Protein AF-A0A973WZH8-F1 (afdb_monomer_lite)

Radius of gyration: 30.1 Å; chains: 1; bounding box: 53×71×80 Å

Secondary structure (DSSP, 8-state):
-----GGGG-------------TT---TTS----PPPP--------TTS---------S-SB-TTT-PBPPPTT-----------------GGG------

Organism: NCBI:txid2748629

Sequence (100 aa):
MITVCAEQIAFDLEPTAGSQLPANDDKPDAPRPKRRKARRNIGALPAHLPRIERVIEPASTRCPCCTGQMHRIGEESSEALDRVAACAPHDPSKIRLPLL

Foldseek 3Di:
DDDDDPVVPDDDDDPPPDPPPPPPPPDPPDPDPPDDPPPPCPPDDDPPDDDDDDDDDDPDQADPVPRDGHDDPPDDDDDDDDDDDPDPDDPVVPPPDPDD

pLDDT: mean 73.25, std 12.14, range [39.09, 91.81]

Structure (mmCIF, N/CA/C/O backbone):
data_AF-A0A973WZH8-F1
#
_entry.id   AF-A0A973WZH8-F1
#
loop_
_atom_site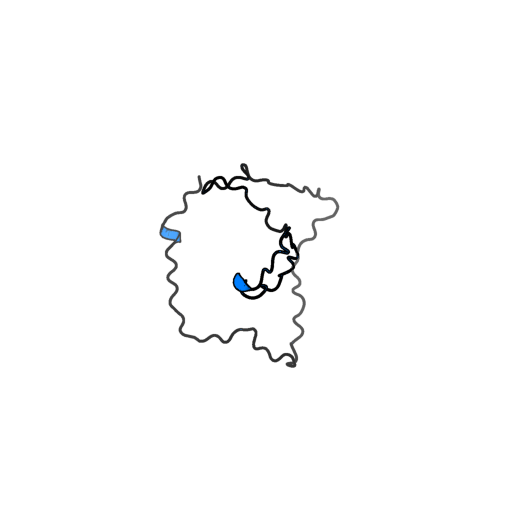.group_PDB
_atom_site.id
_atom_site.type_symbol
_atom_site.label_atom_id
_atom_site.label_alt_id
_atom_site.label_comp_id
_atom_site.label_asym_id
_atom_site.label_entity_id
_atom_site.label_seq_id
_atom_site.pdbx_PDB_ins_code
_atom_site.Cartn_x
_atom_site.Cartn_y
_atom_site.Cartn_z
_atom_site.occupancy
_atom_site.B_iso_or_equiv
_atom_site.auth_seq_id
_atom_site.auth_comp_id
_atom_site.auth_asym_id
_atom_site.auth_atom_id
_atom_site.pdbx_PDB_model_num
ATOM 1 N N . MET A 1 1 ? -17.773 -16.258 -3.724 1.00 39.09 1 MET A N 1
ATOM 2 C CA . MET A 1 1 ? -17.305 -16.772 -2.423 1.00 39.09 1 MET A CA 1
ATOM 3 C C . MET A 1 1 ? -16.226 -17.794 -2.713 1.00 39.09 1 MET A C 1
ATOM 5 O O . MET A 1 1 ? -16.519 -18.758 -3.404 1.00 39.09 1 MET A O 1
ATOM 9 N N . ILE A 1 2 ? -14.981 -17.524 -2.324 1.00 49.44 2 ILE A N 1
ATOM 10 C CA . ILE A 1 2 ? -13.878 -18.473 -2.517 1.00 49.44 2 ILE A CA 1
ATOM 11 C C . ILE A 1 2 ? -13.838 -19.335 -1.260 1.00 49.44 2 ILE A C 1
ATOM 13 O O . ILE A 1 2 ? -13.504 -18.842 -0.186 1.00 49.44 2 ILE A O 1
ATOM 17 N N . THR A 1 3 ? -14.246 -20.592 -1.387 1.00 62.66 3 THR A N 1
ATOM 18 C CA . THR A 1 3 ? -14.169 -21.571 -0.304 1.00 62.66 3 THR A CA 1
ATOM 19 C C . THR A 1 3 ? -12.756 -22.142 -0.300 1.00 62.66 3 THR A C 1
ATOM 21 O O . THR A 1 3 ? -12.392 -22.915 -1.183 1.00 62.66 3 THR A O 1
ATOM 24 N N . VAL A 1 4 ? -11.938 -21.711 0.658 1.00 63.56 4 VAL A N 1
ATOM 25 C CA . VAL A 1 4 ? -10.613 -22.296 0.902 1.00 63.56 4 VAL A CA 1
ATOM 26 C C . VAL A 1 4 ? -10.842 -23.664 1.547 1.00 63.56 4 VAL A C 1
ATOM 28 O O . VAL A 1 4 ? -11.548 -23.767 2.550 1.00 63.56 4 VAL A O 1
ATOM 31 N N . CYS A 1 5 ? -10.323 -24.724 0.928 1.00 56.53 5 CYS A N 1
ATOM 32 C CA . CYS A 1 5 ? -10.499 -26.093 1.407 1.00 56.53 5 CYS A CA 1
ATOM 33 C C . CYS A 1 5 ? -9.647 -26.288 2.671 1.00 56.53 5 CYS A C 1
ATOM 35 O O . CYS A 1 5 ? -8.470 -25.932 2.677 1.00 56.53 5 CYS A O 1
ATOM 37 N N . ALA A 1 6 ? -10.233 -26.845 3.736 1.00 61.94 6 ALA A N 1
ATOM 38 C CA . ALA A 1 6 ? -9.605 -26.985 5.060 1.00 61.94 6 ALA A CA 1
ATOM 39 C C . ALA A 1 6 ? -8.264 -27.748 5.043 1.00 61.94 6 ALA A C 1
ATOM 41 O O . ALA A 1 6 ? -7.430 -27.583 5.929 1.00 61.94 6 ALA A O 1
ATOM 42 N N . GLU A 1 7 ? -8.032 -28.539 4.002 1.00 63.22 7 GLU A N 1
ATOM 43 C CA . GLU A 1 7 ? -6.822 -29.335 3.803 1.00 63.22 7 GLU A CA 1
ATOM 44 C C . GLU A 1 7 ? -5.592 -28.488 3.428 1.00 63.22 7 GLU A C 1
ATOM 46 O O . GLU A 1 7 ? -4.466 -28.952 3.566 1.00 63.22 7 GLU A O 1
ATOM 51 N N . GLN A 1 8 ? -5.765 -27.222 3.028 1.00 58.97 8 GLN A N 1
ATOM 52 C CA . GLN A 1 8 ? -4.649 -26.311 2.722 1.00 58.97 8 GLN A CA 1
ATOM 53 C C . GLN A 1 8 ? -3.919 -25.787 3.974 1.00 58.97 8 GLN A C 1
ATOM 55 O O . GLN A 1 8 ? -2.926 -25.074 3.842 1.00 58.97 8 GLN A O 1
ATOM 60 N N . ILE A 1 9 ? -4.401 -26.111 5.179 1.00 61.09 9 ILE A N 1
ATOM 61 C CA . ILE A 1 9 ? -3.905 -25.549 6.448 1.00 61.09 9 ILE A CA 1
ATOM 62 C C . ILE A 1 9 ? -2.841 -26.454 7.105 1.00 61.09 9 ILE A C 1
ATOM 64 O O . ILE A 1 9 ? -2.085 -25.997 7.958 1.00 61.09 9 ILE A O 1
ATOM 68 N N . ALA A 1 10 ? -2.721 -27.720 6.695 1.00 61.44 10 ALA A N 1
ATOM 69 C CA . ALA A 1 10 ? -1.773 -28.663 7.288 1.00 61.44 10 ALA A CA 1
ATOM 70 C C . ALA A 1 10 ? -0.437 -28.683 6.520 1.00 61.44 10 ALA A C 1
ATOM 72 O O . ALA A 1 10 ? -0.166 -29.598 5.746 1.00 61.44 10 ALA A O 1
ATOM 73 N N . PHE A 1 11 ? 0.399 -27.659 6.713 1.00 51.12 11 PHE A N 1
ATOM 74 C CA . PHE A 1 11 ? 1.807 -27.701 6.303 1.00 51.12 11 PHE A CA 1
ATOM 75 C C . PHE A 1 11 ? 2.651 -28.057 7.534 1.00 51.12 11 PHE A C 1
ATOM 77 O O . PHE A 1 11 ? 2.936 -27.194 8.363 1.00 51.12 11 PHE A O 1
ATOM 84 N N . ASP A 1 12 ? 2.989 -29.339 7.686 1.00 64.62 12 ASP A N 1
ATOM 85 C CA . ASP A 1 12 ? 3.832 -29.830 8.781 1.00 64.62 12 ASP A CA 1
ATOM 86 C C . ASP A 1 12 ? 5.281 -29.372 8.545 1.00 64.62 12 ASP A C 1
ATOM 88 O O . ASP A 1 12 ? 5.992 -29.871 7.668 1.00 64.62 12 ASP A O 1
ATOM 92 N N . LEU A 1 13 ? 5.694 -28.330 9.267 1.00 63.44 13 LEU A N 1
ATOM 93 C CA . LEU A 1 13 ? 7.065 -27.832 9.271 1.00 63.44 13 LEU A CA 1
ATOM 94 C C . LEU A 1 13 ? 7.836 -28.587 10.355 1.00 63.44 13 LEU A C 1
ATOM 96 O O . LEU A 1 13 ? 7.890 -28.148 11.503 1.00 63.44 13 LEU A O 1
ATOM 100 N N . GLU A 1 14 ? 8.458 -29.706 9.986 1.00 68.69 14 GLU A N 1
ATOM 101 C CA . GLU A 1 14 ? 9.501 -30.333 10.803 1.00 68.69 14 GLU A CA 1
ATOM 102 C C . GLU A 1 14 ? 10.557 -29.265 11.162 1.00 68.69 14 GLU A C 1
ATOM 104 O O . GLU A 1 14 ? 11.114 -28.624 10.255 1.00 68.69 14 GLU A O 1
ATOM 109 N N . PRO A 1 15 ? 10.862 -29.025 12.452 1.00 59.53 15 PRO A N 1
ATOM 110 C CA . PRO A 1 15 ? 11.895 -28.078 12.826 1.00 59.53 15 PRO A CA 1
ATOM 111 C C . PRO A 1 15 ? 13.238 -28.664 12.399 1.00 59.53 15 PRO A C 1
ATOM 113 O O . PRO A 1 15 ? 13.817 -29.516 13.070 1.00 59.53 15 PRO A O 1
ATOM 116 N N . THR A 1 16 ? 13.756 -28.197 11.264 1.00 56.59 16 THR A N 1
ATOM 117 C CA . THR A 1 16 ? 15.151 -28.428 10.899 1.00 56.59 16 THR A CA 1
ATOM 118 C C . THR A 1 16 ? 16.005 -27.815 12.004 1.00 56.59 16 THR A C 1
ATOM 120 O O . THR A 1 16 ? 16.192 -26.601 12.063 1.00 56.59 16 THR A O 1
ATOM 123 N N . ALA A 1 17 ? 16.503 -28.659 12.908 1.00 59.59 17 ALA A N 1
ATOM 124 C CA . ALA A 1 17 ? 17.495 -28.312 13.913 1.00 59.59 17 ALA A CA 1
ATOM 125 C C . ALA A 1 17 ? 18.846 -28.103 13.216 1.00 59.59 17 ALA A C 1
ATOM 127 O O . ALA A 1 17 ? 19.768 -28.908 13.299 1.00 59.59 17 ALA A O 1
ATOM 128 N N . GLY A 1 18 ? 18.937 -27.010 12.471 1.00 59.34 18 GLY A N 1
ATOM 129 C CA . GLY A 1 18 ? 20.170 -26.457 11.956 1.00 59.34 18 GLY A CA 1
ATOM 130 C C . GLY A 1 18 ? 20.147 -24.983 12.296 1.00 59.34 18 GLY A C 1
ATOM 131 O O . GLY A 1 18 ? 19.321 -24.249 11.762 1.00 59.34 18 GLY A O 1
ATOM 132 N N . SER A 1 19 ? 21.033 -24.553 13.194 1.00 61.88 19 SER A N 1
ATOM 133 C CA . SER A 1 19 ? 21.346 -23.136 13.362 1.00 61.88 19 SER A CA 1
ATOM 134 C C . SER A 1 19 ? 21.907 -22.633 12.033 1.00 61.88 19 SER A C 1
ATOM 136 O O . SER A 1 19 ? 23.100 -22.746 11.753 1.00 61.88 19 SER A O 1
ATOM 138 N N . GLN A 1 20 ? 21.023 -22.178 11.148 1.00 64.69 20 GLN A N 1
ATOM 139 C CA . GLN A 1 20 ? 21.426 -21.422 9.982 1.00 64.69 20 GLN A CA 1
ATOM 140 C C . GLN A 1 20 ? 21.850 -20.062 10.519 1.00 64.69 20 GLN A C 1
ATOM 142 O O . GLN A 1 20 ? 21.020 -19.291 11.002 1.00 64.69 20 GLN A O 1
ATOM 147 N N . LEU A 1 21 ? 23.156 -19.798 10.486 1.00 63.62 21 LEU A N 1
ATOM 148 C CA . LEU A 1 21 ? 23.666 -18.459 10.745 1.00 63.62 21 LEU A CA 1
ATOM 149 C C . LEU A 1 21 ? 22.937 -17.477 9.818 1.00 63.62 21 LEU A C 1
ATOM 151 O O . LEU A 1 21 ? 22.677 -17.819 8.655 1.00 63.62 21 LEU A O 1
ATOM 155 N N . PRO A 1 22 ? 22.579 -16.280 10.308 1.00 65.88 22 PRO A N 1
ATOM 156 C CA . PRO A 1 22 ? 21.919 -15.294 9.478 1.00 65.88 22 PRO A CA 1
ATOM 157 C C . PRO A 1 22 ? 22.803 -15.023 8.262 1.00 65.88 22 PRO A C 1
ATOM 159 O O . PRO A 1 22 ? 23.984 -14.705 8.386 1.00 65.88 22 PRO A O 1
ATOM 162 N N . ALA A 1 23 ? 22.220 -15.105 7.066 1.00 66.88 23 ALA A N 1
ATOM 163 C CA . ALA A 1 23 ? 22.918 -14.884 5.795 1.00 66.88 23 ALA A CA 1
ATOM 164 C C . ALA A 1 23 ? 23.498 -13.458 5.632 1.00 66.88 23 ALA A C 1
ATOM 166 O O . ALA A 1 23 ? 23.997 -13.115 4.565 1.00 66.88 23 ALA A O 1
ATOM 167 N N . ASN A 1 24 ? 23.391 -12.624 6.668 1.00 69.12 24 ASN A N 1
ATOM 168 C CA . ASN A 1 24 ? 23.837 -11.242 6.722 1.00 69.12 24 ASN A CA 1
ATOM 169 C C . ASN A 1 24 ? 25.138 -11.048 7.527 1.00 69.12 24 ASN A C 1
ATOM 171 O O . ASN A 1 24 ? 25.630 -9.924 7.561 1.00 69.12 24 ASN A O 1
ATOM 175 N N . ASP A 1 25 ? 25.726 -12.102 8.112 1.00 67.38 25 ASP A N 1
ATOM 176 C CA . ASP A 1 25 ? 27.058 -12.069 8.757 1.00 67.38 25 ASP A CA 1
ATOM 177 C C . ASP A 1 25 ? 28.224 -12.028 7.740 1.00 67.38 25 ASP A C 1
ATOM 179 O O . ASP A 1 25 ? 29.352 -12.461 8.001 1.00 67.38 25 ASP A O 1
ATOM 183 N N . ASP A 1 26 ? 27.976 -11.487 6.547 1.00 67.81 26 ASP A N 1
ATOM 184 C CA . ASP A 1 26 ? 29.031 -11.178 5.594 1.00 67.81 26 ASP A CA 1
ATOM 185 C C . ASP A 1 26 ? 29.929 -10.084 6.188 1.00 67.81 26 ASP A C 1
ATOM 187 O O . ASP A 1 26 ? 29.492 -8.949 6.396 1.00 67.81 26 ASP A O 1
ATOM 191 N N . LYS A 1 27 ? 31.217 -10.389 6.399 1.00 73.31 27 LYS A N 1
ATOM 192 C CA . LYS A 1 27 ? 32.225 -9.369 6.733 1.00 73.31 27 LYS A CA 1
ATOM 19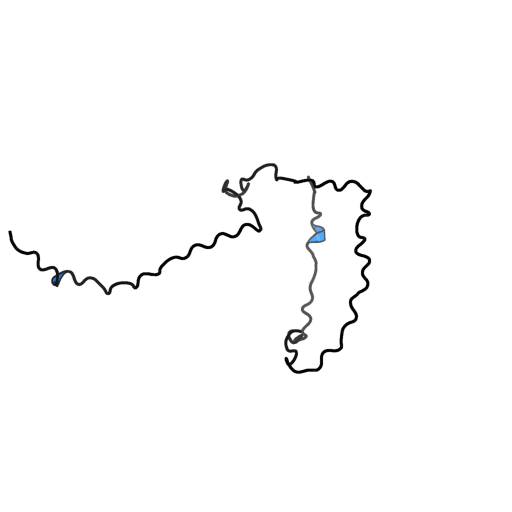3 C C . LYS A 1 27 ? 32.152 -8.237 5.692 1.00 73.31 27 LYS A C 1
ATOM 195 O O . LYS A 1 27 ? 32.229 -8.535 4.495 1.00 73.31 27 LYS A O 1
ATOM 200 N N . PRO A 1 28 ? 32.042 -6.959 6.102 1.00 65.50 28 PRO A N 1
ATOM 201 C CA . PRO A 1 28 ? 31.825 -5.845 5.175 1.00 65.50 28 PRO A CA 1
ATOM 202 C C . PRO A 1 28 ? 32.948 -5.701 4.136 1.00 65.50 28 PRO A C 1
ATOM 204 O O . PRO A 1 28 ? 32.681 -5.284 3.011 1.00 65.50 28 PRO A O 1
ATOM 207 N N . ASP A 1 29 ? 34.165 -6.139 4.478 1.00 69.00 29 ASP A N 1
ATOM 208 C CA . ASP A 1 29 ? 35.367 -6.029 3.642 1.00 69.00 29 ASP A CA 1
ATOM 209 C C . ASP A 1 29 ? 35.710 -7.287 2.825 1.00 69.00 29 ASP A C 1
ATOM 211 O O . ASP A 1 29 ? 36.748 -7.342 2.162 1.00 69.00 29 ASP A O 1
ATOM 215 N N . ALA A 1 30 ? 34.867 -8.326 2.842 1.00 74.50 30 ALA A N 1
ATOM 216 C CA . ALA A 1 30 ? 35.093 -9.480 1.979 1.00 74.50 30 ALA A CA 1
ATOM 217 C C . ALA A 1 30 ? 34.882 -9.084 0.500 1.00 74.50 30 ALA A C 1
ATOM 219 O O 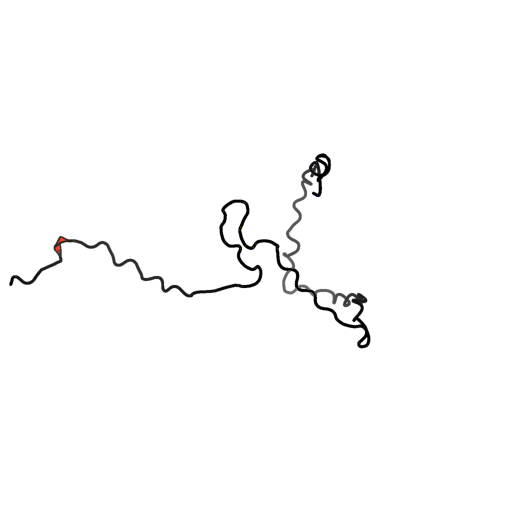. ALA A 1 30 ? 33.845 -8.494 0.172 1.00 74.50 30 ALA A O 1
ATOM 220 N N . PRO A 1 31 ? 35.803 -9.429 -0.426 1.00 73.56 31 PRO A N 1
ATOM 221 C CA . PRO A 1 31 ? 35.611 -9.173 -1.848 1.00 73.56 31 PRO A CA 1
ATOM 222 C C . PRO A 1 31 ? 34.371 -9.923 -2.344 1.00 73.56 31 PRO A C 1
ATOM 224 O O . PRO A 1 31 ? 34.395 -11.135 -2.561 1.00 73.56 31 PRO A O 1
ATOM 227 N N . ARG A 1 32 ? 33.258 -9.206 -2.521 1.00 74.19 32 ARG A N 1
ATOM 228 C CA . ARG A 1 32 ? 32.028 -9.803 -3.045 1.00 74.19 32 ARG A CA 1
ATOM 229 C C . ARG A 1 32 ? 32.225 -10.094 -4.533 1.00 74.19 32 ARG A C 1
ATOM 231 O O . ARG A 1 32 ? 32.557 -9.172 -5.289 1.00 74.19 32 ARG A O 1
ATOM 238 N N . PRO A 1 33 ? 32.001 -11.333 -5.005 1.00 77.19 33 PRO A N 1
ATOM 239 C CA . PRO A 1 33 ? 32.043 -11.606 -6.431 1.00 77.19 33 PRO A CA 1
ATOM 240 C C . PRO A 1 33 ? 30.993 -10.733 -7.124 1.00 77.19 33 PRO A C 1
ATOM 242 O O . PRO A 1 33 ? 29.831 -10.688 -6.708 1.00 77.19 33 PRO A O 1
ATOM 245 N N . LYS A 1 34 ? 31.392 -10.022 -8.187 1.00 79.44 34 LYS A N 1
ATOM 246 C CA . LYS A 1 34 ? 30.465 -9.220 -8.996 1.00 79.44 34 LYS A CA 1
ATOM 247 C C . LYS A 1 34 ? 29.405 -10.151 -9.587 1.00 79.44 34 LYS A C 1
ATOM 249 O O . LYS A 1 34 ? 29.634 -10.794 -10.611 1.00 79.44 34 LYS A O 1
ATOM 254 N N . ARG A 1 35 ? 28.229 -10.225 -8.952 1.00 78.56 35 ARG A N 1
ATOM 255 C CA . ARG A 1 35 ? 27.079 -10.948 -9.507 1.00 78.56 35 ARG A CA 1
ATOM 256 C C . ARG A 1 35 ? 26.724 -10.284 -10.833 1.00 78.56 35 ARG A C 1
ATOM 258 O O . ARG A 1 35 ? 26.404 -9.095 -10.875 1.00 78.56 35 ARG A O 1
ATOM 265 N N . ARG A 1 36 ? 26.800 -11.041 -11.932 1.00 79.38 36 ARG A N 1
ATOM 266 C CA . ARG A 1 36 ? 26.325 -10.566 -13.238 1.00 79.38 36 ARG A CA 1
ATOM 267 C C . ARG A 1 36 ? 24.859 -10.182 -13.074 1.00 79.38 36 ARG A C 1
ATOM 269 O O . ARG A 1 36 ? 24.077 -10.973 -12.545 1.00 79.38 36 ARG A O 1
ATOM 276 N N . LYS A 1 37 ? 24.490 -8.975 -13.514 1.00 77.38 37 LYS A N 1
ATOM 277 C CA . LYS A 1 37 ? 23.084 -8.559 -13.547 1.00 77.38 37 LYS A CA 1
ATOM 278 C C . LYS A 1 37 ? 22.297 -9.644 -14.277 1.00 77.38 37 LYS A C 1
ATOM 280 O O . LYS A 1 37 ? 22.610 -9.963 -15.425 1.00 77.38 37 LYS A O 1
ATOM 285 N N . ALA A 1 38 ? 21.316 -10.227 -13.592 1.00 74.75 38 ALA A N 1
ATOM 286 C CA . ALA A 1 38 ? 20.432 -11.202 -14.203 1.00 74.75 38 ALA A CA 1
ATOM 287 C C . ALA A 1 38 ? 19.770 -10.530 -15.412 1.00 74.75 38 ALA A C 1
ATOM 289 O O . ALA A 1 38 ? 19.080 -9.521 -15.253 1.00 74.75 38 ALA A O 1
ATOM 290 N N . ARG A 1 39 ? 20.005 -11.066 -16.615 1.00 71.94 39 ARG A N 1
ATOM 291 C CA . ARG A 1 39 ? 19.334 -10.647 -17.852 1.00 71.94 39 ARG A CA 1
ATOM 292 C C . ARG A 1 39 ? 17.894 -11.156 -17.828 1.00 71.94 39 ARG A C 1
ATOM 294 O O . ARG A 1 39 ? 17.517 -12.028 -18.600 1.00 71.94 39 ARG A O 1
ATOM 301 N N . ARG A 1 40 ? 17.107 -10.660 -16.875 1.00 74.81 40 ARG A N 1
ATOM 302 C CA . ARG A 1 40 ? 15.668 -10.887 -16.849 1.00 74.81 40 ARG A CA 1
ATOM 303 C C . ARG A 1 40 ? 15.088 -10.051 -17.980 1.00 74.81 40 ARG A C 1
ATOM 305 O O . ARG A 1 40 ? 15.271 -8.836 -17.992 1.00 74.81 40 ARG A O 1
ATOM 312 N N 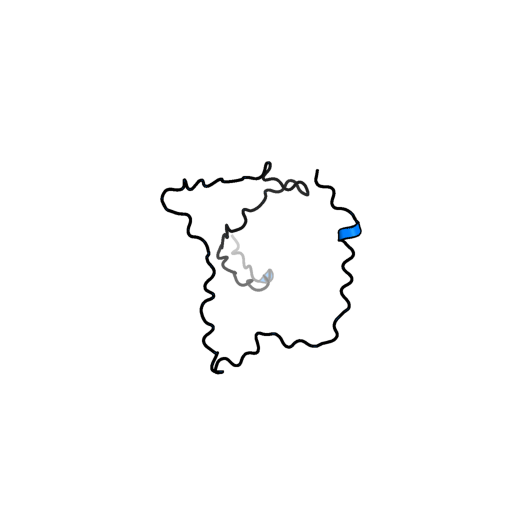. ASN A 1 41 ? 14.434 -10.702 -18.938 1.00 64.06 41 ASN A N 1
ATOM 313 C CA . ASN A 1 41 ? 13.586 -10.020 -19.904 1.00 64.06 41 ASN A CA 1
ATOM 314 C C . ASN A 1 41 ? 12.336 -9.553 -19.145 1.00 64.06 41 ASN A C 1
ATOM 316 O O . ASN A 1 41 ? 11.297 -10.204 -19.160 1.00 64.06 41 ASN A O 1
ATOM 320 N N . ILE A 1 42 ? 12.486 -8.478 -18.367 1.00 67.81 42 ILE A N 1
ATOM 321 C CA . ILE A 1 42 ? 11.354 -7.716 -17.850 1.00 67.81 42 ILE A CA 1
ATOM 322 C C . ILE A 1 42 ? 10.854 -6.972 -19.082 1.00 67.81 42 ILE A C 1
ATOM 324 O O . ILE A 1 42 ? 11.341 -5.885 -19.380 1.00 67.81 42 ILE A O 1
ATOM 328 N N . GLY A 1 43 ? 10.036 -7.653 -19.886 1.00 63.25 43 GLY A N 1
ATOM 329 C CA . GLY A 1 43 ? 9.602 -7.179 -21.192 1.00 63.25 43 GLY A CA 1
ATOM 330 C C . GLY A 1 43 ? 9.052 -5.768 -21.067 1.00 63.25 43 GLY A C 1
ATOM 331 O O . GLY A 1 43 ? 7.979 -5.565 -20.504 1.00 63.25 43 GLY A O 1
ATOM 332 N N . ALA A 1 44 ? 9.812 -4.786 -21.550 1.00 71.25 44 ALA A N 1
ATOM 333 C CA . ALA A 1 44 ? 9.318 -3.429 -21.656 1.00 71.25 44 ALA A CA 1
ATOM 334 C C . ALA A 1 44 ? 8.181 -3.471 -22.671 1.00 71.25 44 ALA A C 1
ATOM 336 O O . ALA A 1 44 ? 8.403 -3.827 -23.831 1.00 71.25 44 ALA A O 1
ATOM 337 N N . LEU A 1 45 ? 6.964 -3.167 -22.219 1.00 72.56 45 LEU A N 1
ATOM 338 C CA . LEU A 1 45 ? 5.806 -3.150 -23.097 1.00 72.56 45 LEU A CA 1
ATOM 339 C C . LEU A 1 45 ? 6.097 -2.175 -24.257 1.00 72.56 45 LEU A C 1
ATOM 341 O O . LEU A 1 45 ? 6.427 -1.012 -23.987 1.00 72.56 45 LEU A O 1
ATOM 345 N N . PRO A 1 46 ? 6.033 -2.630 -25.523 1.00 81.19 46 PRO A N 1
ATOM 346 C CA . PRO A 1 46 ? 6.327 -1.786 -26.674 1.00 81.19 46 PRO A CA 1
ATOM 347 C C . PRO A 1 46 ? 5.493 -0.498 -26.686 1.00 81.19 46 PRO A C 1
ATOM 349 O O . PRO A 1 46 ? 4.335 -0.496 -26.279 1.00 81.19 46 PRO A O 1
ATOM 352 N N . ALA A 1 47 ? 6.069 0.598 -27.191 1.00 76.75 47 ALA A N 1
ATOM 353 C CA . ALA A 1 47 ? 5.479 1.943 -27.113 1.00 76.75 47 ALA A CA 1
ATOM 354 C C . ALA A 1 47 ? 4.124 2.101 -27.830 1.00 76.75 47 ALA A C 1
ATOM 356 O O . ALA A 1 47 ? 3.380 3.028 -27.533 1.00 76.75 47 ALA A O 1
ATOM 357 N N . HIS A 1 48 ? 3.817 1.209 -28.771 1.00 82.19 48 HIS A N 1
ATOM 358 C CA . HIS A 1 48 ? 2.577 1.213 -29.545 1.00 82.19 48 HIS A CA 1
ATOM 359 C C . HIS A 1 48 ? 1.445 0.424 -28.876 1.00 82.19 48 HIS A C 1
ATOM 361 O O . HIS A 1 48 ? 0.309 0.499 -29.339 1.00 82.19 48 HIS A O 1
ATOM 367 N N . LEU A 1 49 ? 1.729 -0.344 -27.816 1.00 83.12 49 LEU A N 1
ATOM 368 C CA . LEU A 1 49 ? 0.662 -0.978 -27.055 1.00 83.12 49 LEU A CA 1
ATOM 369 C C . LEU A 1 49 ? 0.020 0.064 -26.138 1.00 83.12 49 LEU A C 1
ATOM 371 O O . LEU A 1 49 ? 0.734 0.809 -25.458 1.00 83.12 49 LEU A O 1
ATOM 375 N N . PRO A 1 50 ? -1.319 0.096 -26.071 1.00 82.19 50 PRO A N 1
ATOM 376 C CA . PRO A 1 50 ? -2.008 0.973 -25.146 1.00 82.19 50 PRO A CA 1
ATOM 377 C C . PRO A 1 50 ? -1.615 0.600 -23.714 1.00 82.19 50 PRO A C 1
ATOM 379 O O . PRO A 1 50 ? -1.781 -0.540 -23.276 1.00 82.19 50 PRO A O 1
ATOM 382 N N . ARG A 1 51 ? -1.090 1.575 -22.972 1.00 85.75 51 ARG A N 1
ATOM 383 C CA . ARG A 1 51 ? -0.909 1.462 -21.525 1.00 85.75 51 ARG A CA 1
ATOM 384 C C . ARG A 1 51 ? -2.239 1.819 -20.881 1.00 85.75 51 ARG A C 1
ATOM 386 O O . ARG A 1 51 ? -2.674 2.961 -20.976 1.00 85.75 51 ARG A O 1
ATOM 393 N N . ILE A 1 52 ? -2.896 0.836 -20.279 1.00 86.81 52 ILE A N 1
ATOM 394 C CA . ILE A 1 52 ? -4.160 1.043 -19.574 1.00 86.81 52 ILE A CA 1
ATOM 395 C C . ILE A 1 52 ? -3.878 0.872 -18.087 1.00 86.81 52 ILE A C 1
ATOM 397 O O . ILE A 1 52 ? -3.669 -0.243 -17.612 1.00 86.81 52 ILE A O 1
ATOM 401 N N . GLU A 1 53 ? -3.868 1.980 -17.355 1.00 85.50 53 GLU A N 1
ATOM 402 C CA . GLU A 1 53 ? -3.838 1.957 -15.897 1.00 85.50 53 GLU A CA 1
ATOM 403 C C . GLU A 1 53 ? -5.267 1.781 -15.379 1.00 85.50 53 GLU A C 1
ATOM 405 O O . GLU A 1 53 ? -6.180 2.517 -15.753 1.00 85.50 53 GLU A O 1
ATOM 410 N N . ARG A 1 54 ? -5.480 0.764 -14.541 1.00 89.50 54 ARG A N 1
ATOM 411 C CA . ARG A 1 54 ? -6.762 0.518 -13.876 1.00 89.50 54 ARG A CA 1
ATOM 412 C C . ARG A 1 54 ? -6.562 0.662 -12.381 1.00 89.50 54 ARG A C 1
ATOM 414 O O . ARG A 1 54 ? -5.898 -0.167 -11.766 1.00 89.50 54 ARG A O 1
ATOM 421 N N . VAL A 1 55 ? -7.167 1.694 -11.809 1.00 88.69 55 VAL A N 1
ATOM 422 C CA . VAL A 1 55 ? -7.261 1.847 -10.359 1.00 88.69 55 VAL A CA 1
ATOM 423 C C . VAL A 1 55 ? -8.415 0.971 -9.875 1.00 88.69 55 VAL A C 1
ATOM 425 O O . VAL A 1 55 ? -9.534 1.085 -10.374 1.00 88.69 55 VAL A O 1
ATOM 428 N N . ILE A 1 56 ? -8.131 0.052 -8.952 1.00 89.94 56 ILE A N 1
ATOM 429 C CA . ILE A 1 56 ? -9.131 -0.822 -8.332 1.00 89.94 56 ILE A CA 1
ATOM 430 C C . ILE A 1 56 ? -9.274 -0.380 -6.882 1.00 89.94 56 ILE A C 1
ATOM 432 O O . ILE A 1 56 ? -8.388 -0.623 -6.066 1.00 89.94 56 ILE A O 1
ATOM 436 N N . GLU A 1 57 ? -10.391 0.268 -6.572 1.00 87.44 57 GLU A N 1
ATOM 437 C CA . GLU A 1 57 ? -10.740 0.625 -5.201 1.00 87.44 57 GLU A CA 1
ATOM 438 C C . GLU A 1 57 ? -11.583 -0.484 -4.549 1.00 87.44 57 GLU A C 1
ATOM 440 O O . GLU A 1 57 ? -12.337 -1.184 -5.237 1.00 87.44 57 GLU A O 1
ATOM 445 N N . PRO A 1 58 ? -11.467 -0.684 -3.224 1.00 87.62 58 PRO A N 1
ATOM 446 C CA . PRO A 1 58 ? -12.324 -1.618 -2.506 1.00 87.62 58 PRO A CA 1
ATOM 447 C C . PRO A 1 58 ? -13.776 -1.120 -2.474 1.00 87.62 58 PRO A C 1
ATOM 449 O O . PRO A 1 58 ? -14.035 0.077 -2.403 1.00 87.62 58 PRO A O 1
ATOM 452 N N . ALA A 1 59 ? -14.736 -2.049 -2.434 1.00 87.38 59 ALA A N 1
ATOM 453 C CA . ALA A 1 59 ? -16.166 -1.718 -2.387 1.00 87.38 59 ALA A CA 1
ATOM 454 C C . ALA A 1 59 ? -16.580 -0.925 -1.129 1.00 87.38 59 ALA A C 1
ATOM 456 O O . ALA A 1 59 ? -17.585 -0.218 -1.141 1.00 87.38 59 ALA A O 1
ATOM 457 N N . SER A 1 60 ? -15.821 -1.045 -0.038 1.00 88.25 60 SER A N 1
ATOM 458 C CA . SER A 1 60 ? -16.043 -0.292 1.194 1.00 88.25 60 SER A CA 1
ATOM 459 C C . SER A 1 60 ? -14.722 0.027 1.878 1.00 88.25 60 SER A C 1
ATOM 461 O O . SER A 1 60 ? -13.906 -0.869 2.076 1.00 88.25 60 SER A O 1
ATOM 463 N N . THR A 1 61 ? -14.557 1.265 2.341 1.00 88.88 61 THR A N 1
ATOM 464 C CA . THR A 1 61 ? -13.385 1.720 3.121 1.00 88.88 61 THR A CA 1
ATOM 465 C C . THR A 1 61 ? -13.582 1.548 4.635 1.00 88.88 61 THR A C 1
ATOM 467 O O . THR A 1 61 ? -12.846 2.119 5.435 1.00 88.88 61 THR A O 1
ATOM 470 N N . ARG A 1 62 ? -14.592 0.776 5.055 1.00 91.81 62 ARG A N 1
ATOM 471 C CA . ARG A 1 62 ? -14.866 0.461 6.465 1.00 91.81 62 ARG A CA 1
ATOM 472 C C . ARG A 1 62 ? -14.438 -0.967 6.781 1.00 91.81 62 ARG A C 1
ATOM 474 O O . ARG A 1 62 ? -14.756 -1.869 6.009 1.00 91.81 62 ARG A O 1
ATOM 481 N N . CYS A 1 63 ? -13.767 -1.182 7.916 1.00 87.81 63 CYS A N 1
ATOM 482 C CA . CYS A 1 63 ? -13.455 -2.540 8.360 1.00 87.81 63 CYS A CA 1
ATOM 483 C C . CYS A 1 63 ? -14.763 -3.276 8.675 1.00 87.81 63 CYS A C 1
ATOM 485 O O . CYS A 1 63 ? -15.529 -2.786 9.508 1.00 87.81 63 CYS A O 1
ATOM 487 N N . PRO A 1 64 ? -15.001 -4.477 8.125 1.00 87.31 64 PRO A N 1
ATOM 488 C CA . PRO A 1 64 ? -16.150 -5.298 8.511 1.00 87.31 64 PRO A CA 1
ATOM 489 C C . PRO A 1 64 ? -16.087 -5.752 9.981 1.00 87.31 64 PRO A C 1
ATOM 491 O O . PRO A 1 64 ? -17.094 -6.158 10.545 1.00 87.31 64 PRO A O 1
ATOM 494 N N . CYS A 1 65 ? -14.907 -5.670 10.601 1.00 87.94 65 CYS A N 1
ATOM 495 C CA . CYS A 1 65 ? -14.648 -6.068 11.978 1.00 87.94 65 CYS A CA 1
ATOM 496 C C . CYS A 1 65 ? -15.082 -5.031 13.027 1.00 87.94 65 CYS A C 1
ATOM 498 O O . CYS A 1 65 ? -15.584 -5.386 14.087 1.00 87.94 65 CYS A O 1
ATOM 500 N N . CYS A 1 66 ? -14.848 -3.746 12.752 1.00 89.19 66 CYS A N 1
ATOM 501 C CA . CYS A 1 66 ? -14.967 -2.678 13.747 1.00 89.19 66 CYS A CA 1
ATOM 502 C C . CYS A 1 66 ? -15.633 -1.410 13.202 1.00 89.19 66 CYS A C 1
ATOM 504 O O . CYS A 1 66 ? -15.736 -0.419 13.914 1.00 89.19 66 CYS A O 1
ATOM 506 N N . THR A 1 67 ? -16.066 -1.404 11.935 1.00 88.38 67 THR A N 1
ATOM 507 C CA . THR A 1 67 ? -16.623 -0.233 11.223 1.00 88.38 67 THR A CA 1
ATOM 508 C C . THR A 1 67 ? -15.660 0.965 11.132 1.00 88.38 67 THR A C 1
ATOM 510 O O . THR A 1 67 ? -16.007 2.004 10.574 1.00 88.38 67 THR A O 1
ATOM 513 N N . GLY A 1 68 ? -14.424 0.813 11.615 1.00 89.62 68 GLY A N 1
ATOM 514 C CA . GLY A 1 68 ? -13.374 1.819 11.525 1.00 89.62 68 GLY A CA 1
ATOM 515 C C . GLY A 1 68 ? -12.967 2.091 10.081 1.00 89.62 68 GLY A C 1
ATOM 516 O O . GLY A 1 68 ? -13.089 1.227 9.209 1.00 89.62 68 GLY A O 1
ATOM 517 N N . GLN A 1 69 ? -12.490 3.303 9.824 1.00 91.00 69 GLN A N 1
ATOM 518 C CA . GLN A 1 69 ? -12.006 3.697 8.507 1.00 91.00 69 GLN A CA 1
ATOM 519 C C . GLN A 1 69 ? -10.647 3.045 8.233 1.00 91.00 69 GLN A C 1
ATOM 521 O O . GLN A 1 69 ? -9.761 3.065 9.082 1.00 91.00 69 GLN A O 1
ATOM 526 N N . MET A 1 70 ? -10.495 2.427 7.062 1.00 89.19 70 MET A N 1
ATOM 527 C CA . MET A 1 70 ? -9.249 1.765 6.682 1.00 89.19 70 MET A CA 1
ATOM 528 C C . MET A 1 70 ? -8.206 2.788 6.229 1.00 89.19 70 MET A C 1
ATOM 530 O O . MET A 1 70 ? -8.511 3.686 5.442 1.00 89.19 70 MET A O 1
ATOM 534 N N . HIS A 1 71 ? -6.972 2.623 6.703 1.00 84.88 71 HIS A N 1
ATOM 535 C CA . HIS A 1 71 ? -5.835 3.426 6.263 1.00 84.88 71 HIS A CA 1
ATOM 536 C C . HIS A 1 71 ? -5.364 2.994 4.873 1.00 84.88 71 HIS A C 1
ATOM 538 O O . HIS A 1 71 ? -5.364 1.805 4.541 1.00 84.88 71 HIS A O 1
ATOM 544 N N . ARG A 1 72 ? -4.943 3.965 4.059 1.00 86.75 72 ARG A N 1
ATOM 545 C CA . ARG A 1 72 ? -4.320 3.691 2.765 1.00 86.75 72 ARG A CA 1
ATOM 546 C C . ARG A 1 72 ? -2.890 3.211 2.984 1.00 86.75 72 ARG A C 1
ATOM 548 O O . ARG A 1 72 ? -2.081 3.883 3.610 1.00 86.75 72 ARG A O 1
ATOM 555 N N . ILE A 1 73 ? -2.585 2.026 2.470 1.00 84.94 73 ILE A N 1
ATOM 556 C CA . ILE A 1 73 ? -1.245 1.445 2.562 1.00 84.94 73 ILE A CA 1
ATOM 557 C C . ILE A 1 73 ? -0.314 2.230 1.631 1.00 84.94 73 ILE A C 1
ATOM 559 O O . ILE A 1 73 ? -0.625 2.402 0.455 1.00 84.94 73 ILE A O 1
ATOM 563 N N . GLY A 1 74 ? 0.827 2.681 2.153 1.00 84.38 74 GLY A N 1
ATOM 564 C CA . GLY A 1 74 ? 1.808 3.478 1.407 1.00 84.38 74 GLY A CA 1
ATOM 565 C C . GLY A 1 74 ? 1.619 4.994 1.522 1.00 84.38 74 GLY A C 1
ATOM 566 O O . GLY A 1 74 ? 2.471 5.736 1.044 1.00 84.38 74 GLY A O 1
ATOM 567 N N . GLU A 1 75 ? 0.556 5.454 2.186 1.00 82.38 75 GLU A N 1
ATOM 568 C CA . GLU A 1 75 ? 0.457 6.827 2.682 1.00 82.38 75 GLU A CA 1
ATOM 569 C C . GLU A 1 75 ? 0.949 6.834 4.142 1.00 82.38 75 GLU A C 1
ATOM 571 O O . GLU A 1 75 ? 0.306 6.264 5.022 1.00 82.38 75 GLU A O 1
ATOM 576 N N . GLU A 1 76 ? 2.116 7.430 4.400 1.00 85.62 76 GLU A N 1
ATOM 577 C CA . GLU A 1 76 ? 2.682 7.579 5.748 1.00 85.62 76 GLU A CA 1
ATOM 578 C C . GLU A 1 76 ? 2.626 9.051 6.173 1.00 85.62 76 GLU A C 1
ATOM 580 O O . GLU A 1 76 ? 3.058 9.937 5.434 1.00 85.62 76 GLU A O 1
ATOM 585 N N . SER A 1 77 ? 2.090 9.320 7.366 1.00 80.75 77 SER A N 1
ATOM 586 C CA . SER A 1 77 ? 2.060 10.652 7.975 1.00 80.75 77 SER A CA 1
ATOM 587 C C . SER A 1 77 ? 2.939 10.670 9.223 1.00 80.75 77 SER A C 1
ATOM 589 O O . SER A 1 77 ? 2.625 9.998 10.205 1.00 80.75 77 SER A O 1
ATOM 591 N N . SER A 1 78 ? 4.014 11.457 9.203 1.00 84.81 78 SER A N 1
ATOM 592 C CA . SER A 1 78 ? 4.867 11.688 10.370 1.00 84.81 78 SER A CA 1
ATOM 593 C C . SER A 1 78 ? 4.558 13.050 10.989 1.00 84.81 78 SER A C 1
ATOM 595 O O . SER A 1 78 ? 4.736 14.078 10.334 1.00 84.81 78 SER A O 1
ATOM 597 N N . GLU A 1 79 ? 4.141 13.065 12.251 1.00 86.31 79 GLU A N 1
ATOM 598 C CA . GLU A 1 79 ? 4.050 14.278 13.067 1.00 86.31 79 GLU A CA 1
ATOM 599 C C . GLU A 1 79 ? 5.190 14.280 14.092 1.00 86.31 79 GLU A C 1
ATOM 601 O O . GLU A 1 79 ? 5.485 13.255 14.711 1.00 86.31 79 GLU A O 1
ATOM 606 N N . ALA A 1 80 ? 5.853 15.425 14.260 1.00 87.69 80 ALA A N 1
ATOM 607 C CA . ALA A 1 80 ? 6.849 15.611 15.306 1.00 87.69 80 ALA A CA 1
ATOM 608 C C . ALA A 1 80 ? 6.151 16.132 16.568 1.00 87.69 80 ALA A C 1
ATOM 610 O O . ALA A 1 80 ? 5.679 17.266 16.591 1.00 87.69 80 ALA A O 1
ATOM 611 N N . LEU A 1 81 ? 6.085 15.304 17.611 1.00 83.31 81 LEU A N 1
ATOM 612 C CA . LEU A 1 81 ? 5.569 15.714 18.916 1.00 83.31 81 LEU A CA 1
ATOM 613 C C . LEU A 1 81 ? 6.726 16.125 19.830 1.00 83.31 81 LEU A C 1
ATOM 615 O O . LEU A 1 81 ? 7.596 15.307 20.143 1.00 83.31 81 LEU A O 1
ATOM 619 N N . ASP A 1 82 ? 6.705 17.371 20.303 1.00 87.44 82 ASP A N 1
ATOM 620 C CA . ASP A 1 82 ? 7.639 17.844 21.323 1.00 87.44 82 ASP A CA 1
ATOM 621 C C . ASP A 1 82 ? 7.307 17.201 22.674 1.00 87.44 82 ASP A C 1
ATOM 623 O O . ASP A 1 82 ? 6.265 17.445 23.288 1.00 87.44 82 ASP A O 1
ATOM 627 N N . ARG A 1 83 ? 8.216 16.356 23.167 1.00 82.94 83 ARG A N 1
ATOM 628 C CA . ARG A 1 83 ? 8.078 15.742 24.487 1.00 82.94 83 ARG A CA 1
ATOM 629 C C . ARG A 1 83 ? 8.486 16.752 25.555 1.00 82.94 83 ARG A C 1
ATOM 631 O O . ARG A 1 83 ? 9.670 16.925 25.834 1.00 82.94 83 ARG A O 1
ATOM 638 N N . VAL A 1 84 ? 7.505 17.396 26.180 1.00 79.19 84 VAL A N 1
ATOM 639 C CA . VAL A 1 84 ? 7.753 18.260 27.341 1.00 79.19 84 VAL A CA 1
ATOM 640 C C . VAL A 1 84 ? 8.219 17.392 28.511 1.00 79.19 84 VAL A C 1
ATOM 642 O O . VAL A 1 84 ? 7.593 16.380 28.839 1.00 79.19 84 VAL A O 1
ATOM 645 N N . ALA A 1 85 ? 9.341 17.764 29.130 1.00 77.62 85 ALA A N 1
ATOM 646 C CA . ALA A 1 85 ? 9.804 17.116 30.350 1.00 77.62 85 ALA A CA 1
ATOM 647 C C . ALA A 1 85 ? 8.720 17.241 31.428 1.00 77.62 85 ALA A C 1
ATOM 649 O O . ALA A 1 85 ? 8.169 18.323 31.628 1.00 77.62 85 ALA A O 1
ATOM 650 N N . ALA A 1 86 ? 8.418 16.148 32.131 1.00 76.75 86 ALA A N 1
ATOM 651 C CA . ALA A 1 86 ? 7.540 16.217 33.289 1.00 76.75 86 ALA A CA 1
ATOM 652 C C . ALA A 1 86 ? 8.167 17.185 34.303 1.00 76.75 86 ALA A C 1
ATOM 654 O O . ALA A 1 86 ? 9.208 16.887 34.892 1.00 76.75 86 ALA A O 1
ATOM 655 N N . CYS A 1 87 ? 7.565 18.362 34.478 1.00 64.62 87 CYS A N 1
ATOM 656 C CA . CYS A 1 87 ? 7.912 19.224 35.595 1.00 64.62 87 CYS A CA 1
ATOM 657 C C . CYS A 1 87 ? 7.641 18.422 36.876 1.00 64.62 87 CYS A C 1
ATOM 659 O O . CYS A 1 87 ? 6.577 17.823 37.024 1.00 64.62 87 CYS A O 1
ATOM 661 N N . ALA A 1 88 ? 8.656 18.350 37.739 1.00 65.94 88 ALA A N 1
ATOM 662 C CA . ALA A 1 88 ? 8.678 17.634 39.014 1.00 65.94 88 ALA A CA 1
ATOM 663 C C . ALA A 1 88 ? 7.379 17.810 39.837 1.00 65.94 88 ALA A C 1
ATOM 665 O O . ALA A 1 88 ? 6.682 18.810 39.653 1.00 65.94 88 ALA A O 1
ATOM 666 N N . PRO A 1 89 ? 7.051 16.875 40.758 1.00 58.41 89 PRO A N 1
ATOM 667 C CA . PRO A 1 89 ? 5.797 16.903 41.506 1.00 58.41 89 PRO A CA 1
ATOM 668 C C . PRO A 1 89 ? 5.528 18.279 42.115 1.00 58.41 89 PRO A C 1
ATOM 670 O O . PRO A 1 89 ? 6.364 18.841 42.826 1.00 58.41 89 PRO A O 1
ATOM 673 N N . HIS A 1 90 ? 4.341 18.806 41.815 1.00 61.38 90 HIS A N 1
ATOM 674 C CA . HIS A 1 90 ? 3.795 19.988 42.462 1.00 61.38 90 HIS A CA 1
ATOM 675 C C . HIS A 1 90 ? 3.733 19.727 43.969 1.00 61.38 90 HIS A C 1
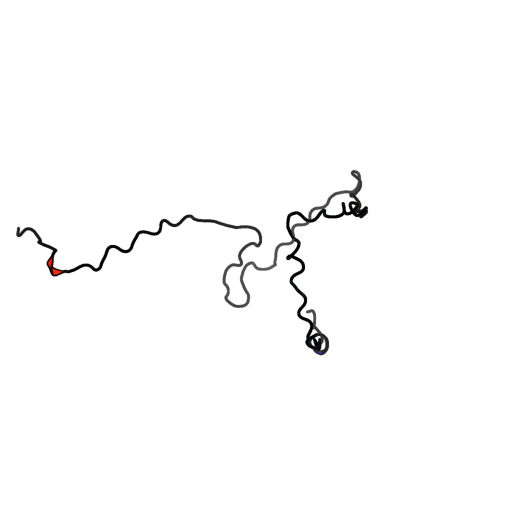ATOM 677 O O . HIS A 1 90 ? 2.931 18.919 44.431 1.00 61.38 90 HIS A O 1
ATOM 683 N N . ASP A 1 91 ? 4.579 20.414 44.732 1.00 61.50 91 ASP A N 1
ATOM 684 C CA . ASP A 1 91 ? 4.412 20.549 46.174 1.00 61.50 91 ASP A CA 1
ATOM 685 C C . ASP A 1 91 ? 3.394 21.682 46.411 1.00 61.50 91 ASP A C 1
ATOM 687 O O . ASP A 1 91 ? 3.708 22.851 46.142 1.00 61.50 91 ASP A O 1
ATOM 691 N N . PRO A 1 92 ? 2.156 21.378 46.847 1.00 61.88 92 PRO A N 1
ATOM 692 C CA . PRO A 1 92 ? 1.101 22.380 46.992 1.00 61.88 92 PRO A CA 1
ATOM 693 C C . PRO A 1 92 ? 1.423 23.427 48.072 1.00 61.88 92 PRO A C 1
ATOM 695 O O . PRO A 1 92 ? 0.790 24.479 48.109 1.00 61.88 92 PRO A O 1
ATOM 698 N N . SER A 1 93 ? 2.427 23.185 48.924 1.00 62.34 93 SER A N 1
ATOM 699 C CA . SER A 1 93 ? 2.822 24.084 50.015 1.00 62.34 93 SER A CA 1
ATOM 700 C C . SER A 1 93 ? 3.599 25.335 49.572 1.00 62.34 93 SER A C 1
ATOM 702 O O . SER A 1 93 ? 3.779 26.259 50.366 1.00 62.34 93 SER A O 1
ATOM 704 N N . LYS A 1 94 ? 4.041 25.407 48.306 1.00 57.16 94 LYS A N 1
ATOM 705 C CA . LYS A 1 94 ? 4.845 26.529 47.778 1.00 57.16 94 LYS A CA 1
ATOM 706 C C . LYS A 1 94 ? 4.054 27.564 46.973 1.00 57.16 94 LYS A C 1
ATOM 708 O O . LYS A 1 94 ? 4.635 28.554 46.526 1.00 57.16 94 LYS A O 1
ATOM 713 N N . ILE A 1 95 ? 2.741 27.389 46.807 1.00 61.91 95 ILE A N 1
ATOM 714 C CA . ILE A 1 95 ? 1.882 28.389 46.158 1.00 61.91 95 ILE A CA 1
ATOM 715 C C . ILE A 1 95 ? 1.555 29.478 47.186 1.00 61.91 95 ILE A C 1
ATOM 717 O O . ILE A 1 95 ? 0.535 29.443 47.870 1.00 61.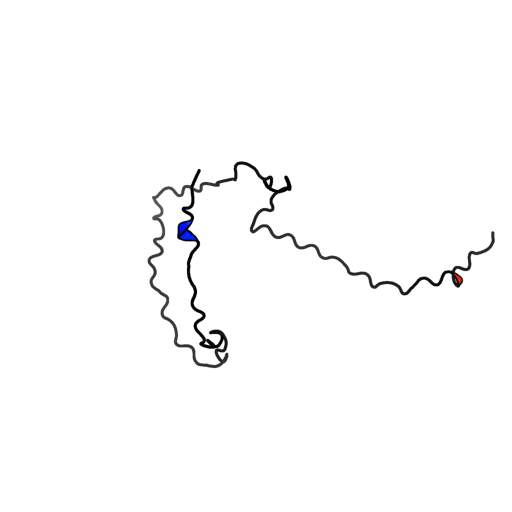91 95 ILE A O 1
ATOM 721 N N . ARG A 1 96 ? 2.450 30.458 47.328 1.00 62.00 96 ARG A N 1
ATOM 722 C CA . ARG A 1 96 ? 2.179 31.666 48.111 1.00 62.00 96 ARG A CA 1
ATOM 723 C C . ARG A 1 96 ? 1.290 32.584 47.270 1.00 62.00 96 ARG A C 1
ATOM 725 O O . ARG A 1 96 ? 1.789 33.390 46.492 1.00 62.00 96 ARG A O 1
ATOM 732 N N . LEU A 1 97 ? -0.026 32.421 47.394 1.00 64.00 97 LEU A N 1
ATOM 733 C CA . LEU A 1 97 ? -0.985 33.407 46.893 1.00 64.00 97 LEU A CA 1
ATOM 734 C C . LEU A 1 97 ? -0.699 34.752 47.588 1.00 64.00 97 LEU A C 1
ATOM 736 O O . LEU A 1 97 ? -0.569 34.769 48.817 1.00 64.00 97 LEU A O 1
ATOM 740 N N . PRO A 1 98 ? -0.569 35.871 46.854 1.00 51.62 98 PRO A N 1
ATOM 741 C CA . PRO A 1 98 ? -0.573 37.175 47.489 1.00 51.62 98 PRO A CA 1
ATOM 742 C C . PRO A 1 98 ? -1.987 37.401 48.029 1.00 51.62 98 PRO A C 1
ATOM 744 O O . PRO A 1 98 ? -2.961 37.318 47.283 1.00 51.62 98 PRO A O 1
ATOM 747 N N . LEU A 1 99 ? -2.094 37.616 49.339 1.00 59.00 99 LEU A N 1
ATOM 748 C CA . LEU A 1 99 ? -3.335 38.053 49.970 1.00 59.00 99 LEU A CA 1
ATOM 749 C C . LEU A 1 99 ? -3.738 39.393 49.336 1.00 59.00 99 LEU A C 1
ATOM 751 O O . LEU A 1 99 ? -2.991 40.367 49.451 1.00 59.00 99 LEU A O 1
ATOM 755 N N . LEU A 1 100 ? -4.878 39.404 48.645 1.00 53.19 100 LEU A N 1
ATOM 756 C CA . LEU A 1 100 ? -5.709 40.593 48.460 1.00 53.19 100 LEU A CA 1
ATOM 757 C C . LEU A 1 100 ? -6.739 40.619 49.588 1.00 53.19 100 LEU A C 1
ATOM 759 O O . LEU A 1 100 ? -7.292 39.532 49.880 1.00 53.19 100 LEU A O 1
#